Protein AF-A0A7S3W9J4-F1 (afdb_monomer_lite)

Foldseek 3Di:
DDDDDDDDDPPPQQPDACVPVPADDDDPVGQADLYLCCVVVVRHGPCSCVHQVDCVLLDDALVQQCDDDRRGQAHLHPCRVVVVRHRPCSCVHNVPPDPDD

Secondary structure (DSSP, 8-state):
--------------S--HHHH-SS---TTSSSB-SGGGGTTT-B-TTHHHHT--TTTTS--TTSTT---TTSSSB-STTGGGGT-B-TTHHHHTSSTT---

pLDDT: mean 79.15, std 14.92, range [40.0, 93.12]

Structure (mmCIF, N/CA/C/O backbone):
data_AF-A0A7S3W9J4-F1
#
_entry.id   AF-A0A7S3W9J4-F1
#
loop_
_atom_site.group_PDB
_atom_site.id
_atom_site.type_symbol
_atom_site.label_atom_id
_atom_site.label_alt_id
_atom_site.label_comp_id
_atom_site.label_asym_id
_atom_site.label_entity_id
_atom_site.label_seq_id
_atom_site.pdbx_PDB_ins_code
_atom_site.Cartn_x
_atom_site.Cartn_y
_atom_site.Cartn_z
_atom_site.occupancy
_atom_site.B_iso_or_equiv
_atom_site.auth_seq_id
_atom_site.auth_comp_id
_atom_site.auth_asym_id
_atom_site.auth_atom_id
_atom_site.pdbx_PDB_model_num
ATOM 1 N N . ALA A 1 1 ? 9.354 -21.410 -51.785 1.00 50.59 1 ALA A N 1
ATOM 2 C CA . ALA A 1 1 ? 8.274 -20.539 -51.280 1.00 50.59 1 ALA A CA 1
ATOM 3 C C . ALA A 1 1 ? 7.115 -21.462 -50.919 1.00 50.59 1 ALA A C 1
ATOM 5 O O . AL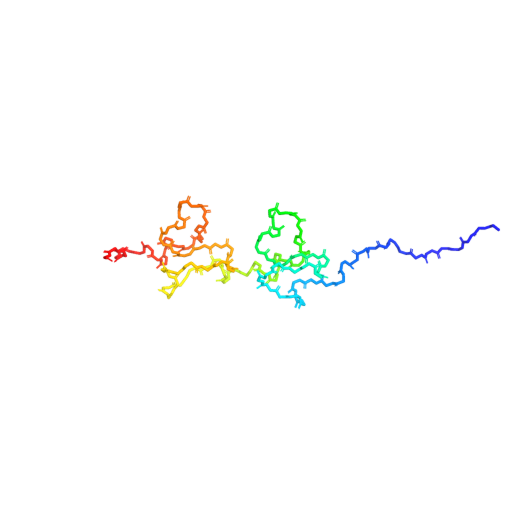A A 1 1 ? 6.740 -22.247 -51.773 1.00 50.59 1 ALA A O 1
ATOM 6 N N . THR A 1 2 ? 6.617 -21.562 -49.690 1.00 44.38 2 THR A N 1
ATOM 7 C CA . THR A 1 2 ? 6.641 -20.627 -48.558 1.00 44.38 2 THR A CA 1
ATOM 8 C C . THR A 1 2 ? 6.526 -21.454 -47.269 1.00 44.38 2 THR A C 1
ATOM 10 O O . THR A 1 2 ? 5.968 -22.548 -47.287 1.00 44.38 2 THR A O 1
ATOM 13 N N . LEU A 1 3 ? 7.168 -20.967 -46.209 1.00 49.03 3 LEU A N 1
ATOM 14 C CA . LEU A 1 3 ? 7.479 -21.665 -44.961 1.00 49.03 3 LEU A CA 1
ATOM 15 C C . LEU A 1 3 ? 6.252 -22.177 -44.193 1.00 49.03 3 LEU A C 1
ATOM 17 O O . LEU A 1 3 ? 5.166 -21.608 -44.245 1.00 49.03 3 LEU A O 1
ATOM 21 N N . TRP A 1 4 ? 6.499 -23.280 -43.495 1.00 53.44 4 TRP A N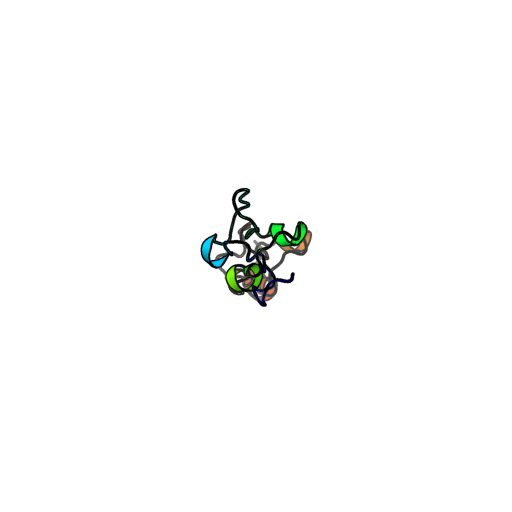 1
ATOM 22 C CA . TRP A 1 4 ? 5.573 -24.082 -42.718 1.00 53.44 4 TRP A CA 1
ATOM 23 C C . TRP A 1 4 ? 5.114 -23.374 -41.436 1.00 53.44 4 TRP A C 1
ATOM 25 O O . TRP A 1 4 ? 5.809 -22.537 -40.872 1.00 53.44 4 TRP A O 1
ATOM 35 N N . PHE A 1 5 ? 3.921 -23.771 -41.018 1.00 58.22 5 PHE A N 1
ATOM 36 C CA . PHE A 1 5 ? 3.174 -23.450 -39.810 1.00 58.22 5 PHE A CA 1
ATOM 37 C C . PHE A 1 5 ? 3.965 -23.242 -38.497 1.00 58.22 5 PHE A C 1
ATOM 39 O O . PHE A 1 5 ? 4.901 -23.978 -38.203 1.00 58.22 5 PHE A O 1
ATOM 46 N N . LEU A 1 6 ? 3.395 -22.355 -37.661 1.00 64.69 6 LEU A N 1
ATOM 47 C CA . LEU A 1 6 ? 3.446 -22.294 -36.188 1.00 64.69 6 LEU A CA 1
ATOM 48 C C . LEU A 1 6 ? 4.762 -21.854 -35.526 1.00 64.69 6 LEU A C 1
ATOM 50 O O . LEU A 1 6 ? 5.627 -22.676 -35.269 1.00 64.69 6 LEU A O 1
ATOM 54 N N . THR A 1 7 ? 4.783 -20.617 -35.021 1.00 54.88 7 THR A N 1
ATOM 55 C CA . THR A 1 7 ? 4.876 -20.410 -33.565 1.00 54.88 7 THR A CA 1
ATOM 56 C C . THR A 1 7 ? 4.041 -19.199 -33.176 1.00 54.88 7 THR A C 1
ATOM 58 O O . THR A 1 7 ? 4.253 -18.108 -33.698 1.00 54.88 7 THR A O 1
ATOM 61 N N . SER A 1 8 ? 3.073 -19.478 -32.308 1.00 56.97 8 SER A N 1
ATOM 62 C CA . SER A 1 8 ? 2.379 -18.625 -31.351 1.00 56.97 8 SER A CA 1
ATOM 63 C C . SER A 1 8 ? 2.646 -17.130 -31.396 1.00 56.97 8 SER A C 1
ATOM 65 O O . SER A 1 8 ? 3.784 -16.673 -31.344 1.00 56.97 8 SER A O 1
ATOM 67 N N . GLU A 1 9 ? 1.544 -16.393 -31.337 1.00 51.44 9 GLU A N 1
ATOM 68 C CA . GLU A 1 9 ? 1.464 -15.044 -30.792 1.00 51.44 9 GLU A CA 1
ATOM 69 C C . GL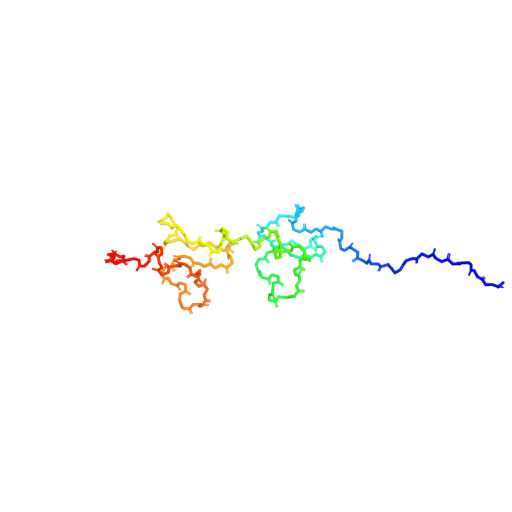U A 1 9 ? 2.502 -14.889 -29.684 1.00 51.44 9 GLU A C 1
ATOM 71 O O . GLU A 1 9 ? 2.433 -15.583 -28.665 1.00 51.44 9 GLU A O 1
ATOM 76 N N . VAL A 1 10 ? 3.509 -14.048 -29.926 1.00 52.47 10 VAL A N 1
ATOM 77 C CA . VAL A 1 10 ? 4.479 -13.666 -28.907 1.00 52.47 10 VAL A CA 1
ATOM 78 C C . VAL A 1 10 ? 3.677 -12.894 -27.870 1.00 52.47 10 VAL A C 1
ATOM 80 O O . VAL A 1 10 ? 3.553 -11.675 -27.937 1.00 52.47 10 VAL A O 1
ATOM 83 N N . ARG A 1 11 ? 3.043 -13.612 -26.942 1.00 59.97 11 ARG A N 1
ATOM 84 C CA . ARG A 1 11 ? 2.603 -13.019 -25.695 1.00 59.97 11 ARG A CA 1
ATOM 85 C C . ARG A 1 11 ? 3.893 -12.649 -25.003 1.00 59.97 11 ARG A C 1
ATOM 87 O O . ARG A 1 11 ? 4.626 -13.519 -24.540 1.00 59.97 11 ARG A O 1
ATOM 94 N N . PHE A 1 12 ? 4.189 -11.358 -25.050 1.00 50.09 12 PHE A N 1
ATOM 95 C CA . PHE A 1 12 ? 5.145 -10.711 -24.179 1.00 50.09 12 PHE A CA 1
ATOM 96 C C . PHE A 1 12 ? 4.616 -10.940 -22.760 1.00 50.09 12 PHE A C 1
ATOM 98 O O . PHE A 1 12 ? 3.830 -10.156 -22.241 1.00 50.09 12 PHE A O 1
ATOM 105 N N . VAL A 1 13 ? 4.904 -12.112 -22.195 1.00 55.47 13 VAL A N 1
ATOM 106 C CA . VAL A 1 13 ? 4.740 -12.345 -20.768 1.00 55.47 13 VAL A CA 1
ATOM 107 C C . VAL A 1 13 ? 5.828 -11.474 -20.178 1.00 55.47 13 VAL A C 1
ATOM 109 O O . VAL A 1 13 ? 7.001 -11.821 -20.318 1.00 55.47 13 VAL A O 1
ATOM 112 N N . ALA A 1 14 ? 5.449 -10.305 -19.653 1.00 57.38 14 ALA A N 1
ATOM 113 C CA . ALA A 1 14 ? 6.333 -9.522 -18.803 1.00 57.38 14 ALA A CA 1
ATOM 114 C C . ALA A 1 14 ? 6.988 -10.517 -17.840 1.00 57.38 14 ALA A C 1
ATOM 116 O O . ALA A 1 14 ? 6.291 -11.311 -17.200 1.00 57.38 14 ALA A O 1
ATOM 117 N N . SER A 1 15 ? 8.313 -10.617 -17.891 1.00 64.06 15 SER A N 1
ATOM 118 C CA . SER A 1 15 ? 9.052 -11.650 -17.174 1.00 64.06 15 SER A CA 1
ATOM 119 C C . SER A 1 15 ? 9.108 -11.271 -15.702 1.00 64.06 15 SER A C 1
ATOM 121 O O . SER A 1 15 ? 10.093 -10.719 -15.223 1.00 64.06 15 SER A O 1
ATOM 123 N N . GLY A 1 16 ? 8.008 -11.550 -15.013 1.00 76.19 16 GLY A N 1
ATOM 124 C CA . GLY A 1 16 ? 7.831 -11.362 -13.586 1.00 76.19 16 GLY A CA 1
ATOM 125 C C . GLY A 1 16 ? 6.512 -10.670 -13.256 1.00 76.19 16 GLY A C 1
ATOM 126 O O . GLY A 1 16 ? 5.864 -10.032 -14.086 1.00 76.19 16 GLY A O 1
ATOM 127 N N . GLY A 1 17 ? 6.084 -10.894 -12.023 1.00 88.69 17 GLY A N 1
ATOM 128 C CA . GLY A 1 17 ? 4.849 -10.378 -11.458 1.00 88.69 17 GLY A CA 1
ATOM 129 C C . GLY A 1 17 ? 5.045 -10.115 -9.976 1.00 88.69 17 GLY A C 1
ATOM 130 O O . GLY A 1 17 ? 6.081 -10.444 -9.396 1.00 88.69 17 GLY A O 1
ATOM 131 N N . CYS A 1 18 ? 4.042 -9.542 -9.337 1.00 91.38 18 CYS A N 1
ATOM 132 C CA . CYS A 1 18 ? 4.090 -9.206 -7.925 1.00 91.38 18 CYS A CA 1
ATOM 133 C C . CYS A 1 18 ? 4.287 -10.408 -7.006 1.00 91.38 18 CYS A C 1
ATOM 135 O O . CYS A 1 18 ? 4.806 -10.237 -5.904 1.00 91.38 18 CYS A O 1
ATOM 137 N N . ALA A 1 19 ? 3.941 -11.619 -7.451 1.00 89.06 19 ALA A N 1
ATOM 138 C CA . ALA A 1 19 ? 4.278 -12.843 -6.728 1.00 89.06 19 ALA A CA 1
ATOM 139 C C . ALA A 1 19 ? 5.798 -13.042 -6.559 1.00 89.06 19 ALA A C 1
ATOM 141 O O . ALA A 1 19 ? 6.228 -13.643 -5.577 1.00 89.06 19 ALA A O 1
ATOM 142 N N . GLU A 1 20 ? 6.602 -12.540 -7.499 1.00 90.00 20 GLU A N 1
ATOM 143 C CA . GLU A 1 20 ? 8.067 -12.599 -7.474 1.00 90.00 20 GLU A CA 1
ATOM 144 C C . GLU A 1 20 ? 8.681 -11.287 -6.968 1.00 90.00 20 GLU A C 1
ATOM 146 O O . GLU A 1 20 ? 9.572 -11.311 -6.122 1.00 90.00 20 GLU A O 1
ATOM 151 N N . TYR A 1 21 ? 8.178 -10.145 -7.442 1.00 88.94 21 TYR A N 1
ATOM 152 C CA . TYR A 1 21 ? 8.711 -8.819 -7.115 1.00 88.94 21 TYR A CA 1
ATOM 153 C C . TYR A 1 21 ? 8.371 -8.356 -5.690 1.00 88.94 21 TYR A C 1
ATOM 155 O O . TYR A 1 21 ? 9.098 -7.553 -5.106 1.00 88.94 21 TYR A O 1
ATOM 163 N N . GLY A 1 22 ? 7.271 -8.854 -5.118 1.00 85.69 22 GLY A N 1
ATOM 164 C CA . GLY A 1 22 ? 6.741 -8.394 -3.839 1.00 85.69 22 GLY A CA 1
ATOM 165 C C . GLY A 1 22 ? 5.995 -7.055 -3.924 1.00 85.69 22 GLY A C 1
ATOM 166 O O . GLY A 1 22 ? 6.058 -6.321 -4.909 1.00 85.69 22 GLY A O 1
ATOM 167 N N . CYS A 1 23 ? 5.254 -6.736 -2.862 1.00 87.69 23 CYS A N 1
ATOM 168 C CA . CYS A 1 23 ? 4.350 -5.586 -2.802 1.00 87.69 23 CYS A CA 1
ATOM 169 C C . CYS A 1 23 ? 4.944 -4.485 -1.924 1.00 87.69 23 CYS A C 1
ATOM 171 O O . CYS A 1 23 ? 4.930 -4.620 -0.700 1.00 87.69 23 CYS A O 1
ATOM 173 N N . SER A 1 24 ? 5.476 -3.405 -2.506 1.00 79.06 24 SER A N 1
ATOM 174 C CA . SER A 1 24 ? 5.799 -2.184 -1.741 1.00 79.06 24 SER A CA 1
ATOM 175 C C . SER A 1 24 ? 6.244 -1.017 -2.614 1.00 79.06 24 SER A C 1
ATOM 177 O O . SER A 1 24 ? 5.547 -0.006 -2.683 1.00 79.06 24 SER A O 1
ATOM 179 N N . TYR A 1 25 ? 7.421 -1.118 -3.237 1.00 80.44 25 TYR A N 1
ATOM 180 C CA . TYR A 1 25 ? 8.126 0.040 -3.788 1.00 80.44 25 TYR A CA 1
ATOM 181 C C . TYR A 1 25 ? 8.194 0.025 -5.314 1.00 80.44 25 TYR A C 1
ATOM 183 O O . TYR A 1 25 ? 7.996 -0.995 -5.970 1.00 80.44 25 TYR A O 1
ATOM 191 N N . TYR A 1 26 ? 8.402 1.214 -5.872 1.00 86.75 26 TYR A N 1
ATOM 192 C CA . TYR A 1 26 ? 8.662 1.391 -7.292 1.00 86.75 26 TYR A CA 1
ATOM 193 C C . TYR A 1 26 ? 10.063 0.892 -7.624 1.00 86.75 26 TYR A C 1
ATOM 195 O O . TYR A 1 26 ? 11.021 1.267 -6.946 1.00 86.75 26 TYR A O 1
ATOM 203 N N . ASP A 1 27 ? 10.169 0.088 -8.675 1.00 89.62 27 ASP A N 1
ATOM 204 C CA . ASP A 1 27 ? 11.438 -0.450 -9.144 1.00 89.62 27 ASP A CA 1
ATOM 205 C C . ASP A 1 27 ? 11.524 -0.314 -10.663 1.00 89.62 27 ASP A C 1
ATOM 207 O O . ASP A 1 27 ? 10.711 -0.871 -11.398 1.00 89.62 27 ASP A O 1
ATOM 211 N N . THR A 1 28 ? 12.502 0.455 -11.137 1.00 89.62 28 THR A N 1
ATOM 212 C CA . THR A 1 28 ? 12.705 0.706 -12.568 1.00 89.62 28 THR A CA 1
ATOM 213 C C . THR A 1 28 ? 13.208 -0.506 -13.337 1.00 89.62 28 THR A C 1
ATOM 215 O O . THR A 1 28 ? 13.152 -0.485 -14.563 1.00 89.62 28 THR A O 1
ATOM 218 N N . GLU A 1 29 ? 13.756 -1.510 -12.650 1.00 89.50 29 GLU A N 1
ATOM 219 C CA . GLU A 1 29 ? 14.247 -2.733 -13.288 1.00 89.50 29 GLU A CA 1
ATOM 220 C C . GLU A 1 29 ? 13.111 -3.717 -13.602 1.00 89.50 29 GLU A C 1
ATOM 222 O O . GLU A 1 29 ? 13.290 -4.600 -14.438 1.00 89.50 29 GLU A O 1
ATOM 227 N N . ASN A 1 30 ? 11.931 -3.534 -12.995 1.00 88.69 30 ASN A N 1
ATOM 228 C CA . ASN A 1 30 ? 10.764 -4.369 -13.253 1.00 88.69 30 ASN A CA 1
ATOM 229 C C . ASN A 1 30 ? 9.987 -3.896 -14.492 1.00 88.69 30 ASN A C 1
ATOM 231 O O . ASN A 1 30 ? 9.677 -2.711 -14.645 1.00 88.69 30 ASN A O 1
ATOM 235 N N . ASP A 1 31 ? 9.575 -4.855 -15.325 1.00 89.62 31 ASP A N 1
ATOM 236 C CA . ASP A 1 31 ? 8.760 -4.616 -16.528 1.00 89.62 31 ASP A CA 1
ATOM 237 C C . ASP A 1 31 ? 7.369 -4.035 -16.198 1.00 89.62 31 ASP A C 1
ATOM 239 O O . ASP A 1 31 ? 6.739 -3.365 -17.019 1.00 89.62 31 ASP A O 1
ATOM 243 N N . CYS A 1 32 ? 6.886 -4.291 -14.983 1.00 92.50 32 CYS A N 1
ATOM 244 C CA . CYS A 1 32 ? 5.637 -3.796 -14.421 1.00 92.50 32 CYS A CA 1
ATOM 245 C C . CYS A 1 32 ? 5.817 -3.505 -12.924 1.00 92.50 32 CYS A C 1
ATOM 247 O O . CYS A 1 32 ? 6.791 -3.906 -12.296 1.00 92.50 32 CYS A O 1
ATOM 249 N N . GLN A 1 33 ? 4.888 -2.764 -12.335 1.00 93.12 33 GLN A N 1
ATOM 250 C CA . GLN A 1 33 ? 4.997 -2.240 -10.981 1.00 93.12 33 GLN A CA 1
ATOM 251 C C . GLN A 1 33 ? 4.070 -2.962 -10.003 1.00 93.12 33 GLN A C 1
ATOM 253 O O . GLN A 1 33 ? 2.942 -3.319 -10.335 1.00 93.12 33 GLN A O 1
ATOM 258 N N . CYS A 1 34 ? 4.537 -3.101 -8.761 1.00 91.69 34 CYS A N 1
ATOM 259 C CA . CYS A 1 34 ? 3.801 -3.734 -7.659 1.00 91.69 34 CYS A CA 1
ATOM 260 C C . CYS A 1 34 ? 3.600 -2.806 -6.454 1.00 91.69 34 CYS A C 1
ATOM 262 O O . CYS A 1 34 ? 3.290 -3.247 -5.348 1.00 91.69 34 CYS A O 1
ATOM 264 N N . ASN A 1 35 ? 3.787 -1.503 -6.667 1.00 86.50 35 ASN A N 1
ATOM 265 C CA . ASN A 1 35 ? 3.503 -0.464 -5.683 1.00 86.50 35 ASN A CA 1
ATOM 266 C C . ASN A 1 35 ? 2.086 0.111 -5.876 1.00 86.50 35 ASN A C 1
ATOM 268 O O . ASN A 1 35 ? 1.567 0.076 -6.991 1.00 86.50 35 ASN A O 1
ATOM 272 N N . PRO A 1 36 ? 1.472 0.710 -4.841 1.00 84.25 36 PRO A N 1
ATOM 273 C CA . PRO A 1 36 ? 0.117 1.264 -4.925 1.00 84.25 36 PRO A CA 1
ATOM 274 C C . PRO A 1 36 ? -0.103 2.298 -6.037 1.00 84.25 36 PRO A C 1
ATOM 276 O O . PRO A 1 36 ? -1.193 2.356 -6.617 1.00 84.25 36 PRO A O 1
ATOM 279 N N . SER A 1 37 ? 0.927 3.087 -6.365 1.00 85.44 37 SER A N 1
ATOM 280 C CA . SER A 1 37 ? 0.867 4.115 -7.409 1.00 85.44 37 SER A CA 1
ATOM 281 C C . SER A 1 37 ? 0.807 3.532 -8.822 1.00 85.44 37 SER A C 1
ATOM 283 O O . SER A 1 37 ? 0.431 4.248 -9.747 1.00 85.44 37 SER A O 1
ATOM 285 N N . CYS A 1 38 ? 1.083 2.238 -9.020 1.00 90.69 38 CYS A N 1
ATOM 286 C CA . CYS A 1 38 ? 0.980 1.602 -10.335 1.00 90.69 38 CYS A CA 1
ATOM 287 C C . CYS A 1 38 ? -0.412 1.763 -10.968 1.00 90.69 38 CYS A C 1
ATOM 289 O O . CYS A 1 38 ? -0.529 1.810 -12.191 1.00 90.69 38 CYS A O 1
ATOM 291 N N . ARG A 1 39 ? -1.467 1.890 -10.144 1.00 86.00 39 ARG A N 1
ATOM 292 C CA . ARG A 1 39 ? -2.853 2.089 -10.597 1.00 86.00 39 ARG A CA 1
ATOM 293 C C . ARG A 1 39 ? -3.074 3.465 -11.217 1.00 86.00 39 ARG A C 1
ATOM 295 O O . ARG A 1 39 ? -3.851 3.587 -12.156 1.00 86.00 39 ARG A O 1
ATOM 302 N N . GLU A 1 40 ? -2.387 4.482 -10.708 1.00 86.12 40 GLU A N 1
ATOM 303 C CA . GLU A 1 40 ? -2.447 5.849 -11.232 1.00 86.12 40 GLU A CA 1
ATOM 304 C C . GLU A 1 40 ? -1.715 5.957 -12.576 1.00 86.12 40 GLU A C 1
ATOM 306 O O . GLU A 1 40 ? -2.187 6.618 -13.500 1.00 86.12 40 GLU A O 1
ATOM 311 N N . TYR A 1 41 ? -0.589 5.249 -12.703 1.00 90.94 41 TYR A N 1
ATOM 312 C CA . TYR A 1 41 ? 0.260 5.261 -13.898 1.00 90.94 41 TYR A CA 1
ATOM 313 C C . TYR A 1 41 ? -0.039 4.133 -14.895 1.00 90.94 41 TYR A C 1
ATOM 315 O O . TYR A 1 41 ? 0.652 4.027 -15.906 1.00 90.94 41 TYR A O 1
ATOM 323 N N . TYR A 1 42 ? -1.050 3.299 -14.630 1.00 89.81 42 TYR A N 1
ATOM 324 C CA . TYR A 1 42 ? -1.403 2.118 -15.431 1.00 89.81 42 TYR A CA 1
ATOM 325 C C . TYR A 1 42 ? -0.211 1.188 -15.708 1.00 89.81 42 TYR A C 1
ATOM 327 O O . TYR A 1 42 ? -0.094 0.612 -16.787 1.00 89.81 42 TYR A O 1
ATOM 335 N N . SER A 1 43 ? 0.680 1.056 -14.727 1.00 92.75 43 SER A N 1
ATOM 336 C CA . SER A 1 43 ? 1.909 0.268 -14.826 1.00 92.75 43 SER A CA 1
ATOM 337 C C . SER A 1 43 ? 1.874 -1.008 -13.988 1.00 92.75 43 SER A C 1
ATOM 339 O O . SER A 1 43 ? 2.905 -1.658 -13.859 1.00 92.75 43 SER A O 1
ATOM 341 N N . CYS A 1 44 ? 0.730 -1.368 -13.393 1.00 92.38 44 CYS A N 1
ATOM 342 C CA . CYS A 1 44 ? 0.628 -2.540 -12.521 1.00 92.38 44 CYS A CA 1
ATOM 343 C C . CYS A 1 44 ? 0.925 -3.847 -13.255 1.00 92.38 44 CYS A C 1
ATOM 345 O O . CYS A 1 44 ? 0.498 -4.021 -14.395 1.00 92.38 44 CYS A O 1
ATOM 347 N N . CYS A 1 45 ? 1.574 -4.789 -12.570 1.00 92.56 45 CYS A N 1
ATOM 348 C CA . CYS A 1 45 ? 1.624 -6.170 -13.042 1.00 92.56 45 CYS A CA 1
ATOM 349 C C . CYS A 1 45 ? 0.223 -6.794 -13.082 1.00 92.56 45 CYS A C 1
ATOM 351 O O . CYS A 1 45 ? -0.647 -6.438 -12.283 1.00 92.56 45 CYS A O 1
ATOM 353 N N . ASP A 1 46 ? 0.019 -7.760 -13.980 1.00 91.75 46 ASP A N 1
ATOM 354 C CA . ASP A 1 46 ? -1.274 -8.437 -14.164 1.00 91.75 46 ASP A CA 1
ATOM 355 C C . ASP A 1 46 ? -1.772 -9.121 -12.878 1.00 91.75 46 ASP A C 1
ATOM 357 O O . ASP A 1 46 ? -2.973 -9.185 -12.614 1.00 91.75 46 ASP A O 1
ATOM 361 N N . ASP A 1 47 ? -0.846 -9.613 -12.053 1.00 89.81 47 ASP A N 1
ATOM 362 C CA . ASP A 1 47 ? -1.120 -10.278 -10.781 1.00 89.81 47 ASP A CA 1
ATOM 363 C C . ASP A 1 47 ? -1.179 -9.314 -9.583 1.00 89.81 47 ASP A C 1
ATOM 365 O O . ASP A 1 47 ? -1.479 -9.750 -8.472 1.00 89.81 47 ASP A O 1
ATOM 369 N N . TYR A 1 48 ? -0.981 -8.005 -9.779 1.00 88.44 48 TYR A N 1
ATOM 370 C CA . TYR A 1 48 ? -0.978 -7.012 -8.698 1.00 88.44 48 TYR A CA 1
ATOM 371 C C . TYR A 1 48 ? -2.246 -7.068 -7.842 1.00 88.44 48 TYR A C 1
ATOM 373 O O . TYR A 1 48 ? -2.172 -7.110 -6.615 1.00 88.44 48 TYR A O 1
ATOM 381 N N . ALA A 1 49 ? -3.421 -7.121 -8.474 1.00 86.25 49 ALA A N 1
ATOM 382 C CA . ALA A 1 49 ? -4.688 -7.186 -7.748 1.00 86.25 49 ALA A CA 1
ATOM 383 C C . ALA A 1 49 ? -4.859 -8.502 -6.973 1.00 86.25 49 ALA A C 1
ATOM 385 O O . ALA A 1 49 ? -5.471 -8.515 -5.914 1.00 86.25 49 ALA A O 1
ATOM 386 N N . ALA A 1 50 ? -4.322 -9.608 -7.485 1.00 85.69 50 ALA A N 1
ATOM 387 C CA . ALA A 1 50 ? -4.438 -10.907 -6.831 1.00 85.69 50 ALA A CA 1
ATOM 388 C C . ALA A 1 50 ? -3.411 -11.095 -5.701 1.00 85.69 50 ALA A C 1
ATOM 390 O O . ALA A 1 50 ? -3.672 -11.844 -4.764 1.00 85.69 50 ALA A O 1
ATOM 391 N N . VAL A 1 51 ? -2.248 -10.444 -5.800 1.00 85.88 51 VAL A N 1
ATOM 392 C CA . VAL A 1 51 ? -1.110 -10.652 -4.891 1.00 85.88 51 VAL A CA 1
ATOM 393 C C . VAL A 1 51 ? -0.977 -9.528 -3.863 1.00 85.88 51 VAL A C 1
ATOM 395 O O . VAL A 1 51 ? -0.755 -9.793 -2.682 1.00 85.88 51 VAL A O 1
ATOM 398 N N . CYS A 1 52 ? -1.107 -8.277 -4.301 1.00 83.00 52 CYS A N 1
ATOM 399 C CA . CYS A 1 52 ? -0.826 -7.096 -3.484 1.00 83.00 52 CYS A CA 1
ATOM 400 C C . CYS A 1 52 ? -2.067 -6.395 -2.958 1.00 83.00 52 CYS A C 1
ATOM 402 O O . CYS A 1 52 ? -1.991 -5.711 -1.943 1.00 83.00 52 CYS A O 1
ATOM 404 N N . VAL A 1 53 ? -3.217 -6.572 -3.604 1.00 79.69 53 VAL A N 1
ATOM 405 C CA . VAL A 1 53 ? -4.494 -6.116 -3.048 1.00 79.69 53 VAL A CA 1
ATOM 406 C C . VAL A 1 53 ? -5.032 -7.235 -2.159 1.00 79.69 53 VAL A C 1
ATOM 408 O O . VAL A 1 53 ? -5.988 -7.934 -2.485 1.00 79.69 53 VAL A O 1
ATOM 411 N N . ASN A 1 54 ? -4.337 -7.467 -1.044 1.00 65.62 54 ASN A N 1
ATOM 412 C CA . ASN A 1 54 ? -4.808 -8.382 -0.017 1.00 65.62 54 ASN A CA 1
ATOM 413 C C . ASN A 1 54 ? -5.847 -7.669 0.844 1.00 65.62 54 ASN A C 1
ATOM 415 O O . ASN A 1 54 ? -5.576 -6.613 1.411 1.00 65.62 54 ASN A O 1
ATOM 419 N N . SER A 1 55 ? -7.011 -8.293 1.011 1.00 56.78 55 SER A N 1
ATOM 420 C CA . SER A 1 55 ? -8.111 -7.751 1.816 1.00 56.78 55 SER A CA 1
ATOM 421 C C . SER A 1 55 ? -7.730 -7.518 3.287 1.00 56.78 55 SER A C 1
ATOM 423 O O . SER A 1 55 ? -8.375 -6.729 3.966 1.00 56.78 55 SER A O 1
ATOM 425 N N . GLU A 1 56 ? -6.661 -8.156 3.779 1.00 57.59 56 GLU A N 1
ATOM 426 C CA . GLU A 1 56 ? -6.085 -7.891 5.108 1.00 57.59 56 GLU A CA 1
ATOM 427 C C . GLU A 1 56 ? -5.450 -6.492 5.210 1.00 57.59 56 GLU A C 1
ATOM 429 O O . GLU A 1 56 ? -5.516 -5.850 6.259 1.00 57.59 56 GLU A O 1
ATOM 434 N N . GLN A 1 57 ? -4.876 -5.977 4.117 1.00 62.84 57 GLN A N 1
ATOM 435 C CA . GLN A 1 57 ? -4.401 -4.590 4.038 1.00 62.84 57 GLN A CA 1
ATOM 436 C C . GLN A 1 57 ? -5.542 -3.594 3.803 1.00 62.84 57 GLN A C 1
ATOM 438 O O . GLN A 1 57 ? -5.354 -2.392 4.008 1.00 62.84 57 GLN A O 1
ATOM 443 N N . ASP A 1 58 ? -6.729 -4.097 3.467 1.00 74.94 58 ASP A N 1
ATOM 444 C CA . ASP A 1 58 ? -7.950 -3.309 3.340 1.00 74.94 58 ASP A CA 1
ATOM 445 C C . ASP A 1 58 ? -8.832 -3.327 4.601 1.00 74.94 58 ASP A C 1
ATOM 447 O O . ASP A 1 58 ? -9.937 -2.787 4.587 1.00 74.94 58 ASP A O 1
ATOM 451 N N . SER A 1 59 ? -8.349 -3.933 5.694 1.00 85.94 59 SER A N 1
ATOM 452 C CA . SER A 1 59 ? -9.075 -4.041 6.964 1.00 85.94 59 SER A CA 1
ATOM 453 C C . SER A 1 59 ? -8.303 -3.422 8.127 1.00 85.94 59 SER A C 1
ATOM 455 O O . SER A 1 59 ? -7.116 -3.693 8.339 1.00 85.94 59 SER A O 1
ATOM 457 N N . CYS A 1 60 ? -8.975 -2.577 8.896 1.00 89.44 60 CYS A N 1
ATOM 458 C CA . CYS A 1 60 ? -8.444 -2.002 10.118 1.00 89.44 60 CYS A CA 1
ATOM 459 C C . CYS A 1 60 ? -8.438 -3.006 11.270 1.00 89.44 60 CYS A C 1
ATOM 461 O O . CYS A 1 60 ? -9.264 -3.911 11.369 1.00 89.44 60 CYS A O 1
ATOM 463 N N . SER A 1 61 ? -7.512 -2.798 12.200 1.00 89.25 61 SER A N 1
ATOM 464 C CA . SER A 1 61 ? -7.488 -3.465 13.495 1.00 89.25 61 SER A CA 1
ATOM 465 C C . SER A 1 61 ? -7.389 -2.408 14.597 1.00 89.25 61 SER A C 1
ATOM 467 O O . SER A 1 61 ? -6.884 -1.313 14.349 1.00 89.25 61 SER A O 1
ATOM 469 N N . PRO A 1 62 ? -7.801 -2.710 15.839 1.00 86.69 62 PRO A N 1
ATOM 470 C CA . PRO A 1 62 ? -7.633 -1.777 16.955 1.00 86.69 62 PRO A CA 1
ATOM 471 C C . PRO A 1 62 ? -6.182 -1.313 17.176 1.00 86.69 62 PRO A C 1
ATOM 473 O O . PRO A 1 62 ? -5.957 -0.300 17.827 1.00 86.69 62 PRO A O 1
ATOM 476 N N . GLU A 1 63 ? -5.195 -2.042 16.648 1.00 85.81 63 GLU A N 1
ATOM 477 C CA . GLU A 1 63 ? -3.770 -1.737 16.799 1.00 85.81 63 GLU A CA 1
ATOM 478 C C . GLU A 1 63 ? -3.231 -0.760 15.736 1.00 85.81 63 GLU A C 1
ATOM 480 O O . GLU A 1 63 ? -2.132 -0.237 15.906 1.00 85.81 63 GLU A O 1
ATOM 485 N N . ASN A 1 64 ? -3.971 -0.497 14.647 1.00 87.31 64 ASN A N 1
ATOM 486 C CA . ASN A 1 64 ? -3.511 0.341 13.528 1.00 87.31 64 ASN A CA 1
ATOM 487 C C . ASN A 1 64 ? -4.355 1.608 13.278 1.00 87.31 64 ASN A C 1
ATOM 489 O O . ASN A 1 64 ? -4.150 2.293 12.276 1.00 87.31 64 ASN A O 1
ATOM 493 N N . CYS A 1 65 ? -5.251 1.954 14.205 1.00 90.12 65 CYS A N 1
ATOM 494 C CA . CYS A 1 65 ? -6.198 3.067 14.082 1.00 90.12 65 CYS A CA 1
ATOM 495 C C . CYS A 1 65 ? -5.592 4.479 14.122 1.00 90.12 65 CYS A C 1
ATOM 497 O O . CYS A 1 65 ? -6.291 5.454 13.859 1.00 90.12 65 CYS A O 1
ATOM 499 N N . ASP A 1 66 ? -4.305 4.607 14.439 1.00 85.19 66 ASP A N 1
ATOM 500 C CA . ASP A 1 66 ? -3.628 5.902 14.592 1.00 85.19 66 ASP A CA 1
ATOM 501 C C . ASP A 1 66 ? -2.364 6.017 13.728 1.00 85.19 66 ASP A C 1
ATOM 503 O O . ASP A 1 66 ? -1.619 6.992 13.830 1.00 85.19 66 ASP A O 1
ATOM 507 N N . SER A 1 67 ? -2.108 5.029 12.863 1.00 84.62 67 SER A N 1
ATOM 508 C CA . SER A 1 67 ? -0.897 4.980 12.045 1.00 84.62 67 SER A CA 1
ATOM 509 C C . SER A 1 67 ? -1.220 5.099 10.563 1.00 84.62 67 SER A C 1
ATOM 511 O O . SER A 1 67 ? -2.065 4.384 10.028 1.00 84.62 67 SER A O 1
ATOM 513 N N . TYR A 1 68 ? -0.495 5.988 9.887 1.00 86.75 68 TYR A N 1
ATOM 514 C CA . TYR A 1 68 ? -0.448 6.012 8.432 1.00 86.75 68 TYR A CA 1
ATOM 515 C C . TYR A 1 68 ? 0.493 4.913 7.940 1.00 86.75 68 TYR A C 1
ATOM 517 O O . TYR A 1 68 ? 1.605 4.770 8.453 1.00 86.75 68 TYR A O 1
ATOM 525 N N . ASP A 1 69 ? 0.066 4.171 6.925 1.00 83.00 69 ASP A N 1
ATOM 526 C CA . ASP A 1 69 ? 0.882 3.145 6.287 1.00 83.00 69 ASP A CA 1
ATOM 527 C C . ASP A 1 69 ? 0.781 3.280 4.767 1.00 83.00 69 ASP A C 1
ATOM 529 O O . ASP A 1 69 ? -0.219 2.917 4.148 1.00 83.00 69 ASP A O 1
ATOM 533 N N . ALA A 1 70 ? 1.845 3.810 4.161 1.00 80.50 70 ALA A N 1
ATOM 534 C CA . ALA A 1 70 ? 1.926 4.041 2.720 1.00 80.50 70 ALA A CA 1
ATOM 535 C C . ALA A 1 70 ? 1.871 2.754 1.884 1.00 80.50 70 ALA A C 1
ATOM 537 O O . ALA A 1 70 ? 1.675 2.829 0.673 1.00 80.50 70 ALA A O 1
ATOM 538 N N . THR A 1 71 ? 2.085 1.588 2.498 1.00 73.19 71 THR A N 1
ATOM 539 C CA . THR A 1 71 ? 2.028 0.300 1.799 1.00 73.19 71 THR A CA 1
ATOM 540 C C . THR A 1 71 ? 0.597 -0.202 1.634 1.00 73.19 71 THR A C 1
ATOM 542 O O . THR A 1 71 ? 0.349 -1.067 0.796 1.00 73.19 71 THR A O 1
ATOM 545 N N . ARG A 1 72 ? -0.355 0.355 2.395 1.00 77.81 72 ARG A N 1
ATOM 546 C CA . ARG A 1 72 ? -1.753 -0.067 2.372 1.00 77.81 72 ARG A CA 1
ATOM 547 C C . ARG A 1 72 ? -2.531 0.621 1.261 1.00 77.81 72 ARG A C 1
ATOM 549 O O . ARG A 1 72 ? -2.321 1.789 0.940 1.00 77.81 72 ARG A O 1
ATOM 556 N N . SER A 1 73 ? -3.490 -0.117 0.713 1.00 78.62 73 SER A N 1
ATOM 557 C CA . SER A 1 73 ? -4.414 0.379 -0.311 1.00 78.62 73 SER A CA 1
ATOM 558 C C . SER A 1 73 ? -5.482 1.328 0.244 1.00 78.62 73 SER A C 1
ATOM 560 O O . SER A 1 73 ? -6.067 2.091 -0.524 1.00 78.62 73 SER A O 1
ATOM 562 N N . CYS A 1 74 ? -5.692 1.314 1.560 1.00 88.00 74 CYS A N 1
ATOM 563 C CA . CYS A 1 74 ? -6.510 2.251 2.317 1.00 88.00 74 CYS A CA 1
ATOM 564 C C . CYS A 1 74 ? -5.903 2.479 3.710 1.00 88.00 74 CYS A C 1
ATOM 566 O O . CYS A 1 74 ? -5.006 1.764 4.154 1.00 88.00 74 CYS A O 1
ATOM 568 N N . GLN A 1 75 ? -6.394 3.491 4.408 1.00 91.25 75 GLN A N 1
ATOM 569 C CA . GLN A 1 75 ? -5.859 3.992 5.659 1.00 91.25 75 GLN A CA 1
ATOM 570 C C . GLN A 1 75 ? -6.839 3.777 6.813 1.00 91.25 75 GLN A C 1
ATOM 572 O O . GLN A 1 75 ? -8.057 3.842 6.640 1.00 91.25 75 GLN A O 1
ATOM 577 N N . CYS A 1 76 ? -6.276 3.571 8.003 1.00 91.69 76 CYS A N 1
ATOM 578 C CA . CYS A 1 76 ? -7.020 3.352 9.244 1.00 91.69 76 CYS A CA 1
ATOM 579 C C . CYS A 1 76 ? -6.870 4.491 10.254 1.00 91.69 76 CYS A C 1
ATOM 581 O O . CYS A 1 76 ? -7.466 4.421 11.320 1.00 91.69 76 CYS A O 1
ATOM 583 N N . TYR A 1 77 ? -6.101 5.536 9.932 1.00 89.00 77 TYR A N 1
ATOM 584 C CA . TYR A 1 77 ? -5.931 6.693 10.809 1.00 89.00 77 TYR A CA 1
ATOM 585 C C . TYR A 1 77 ? -7.067 7.711 10.644 1.00 89.00 77 TYR A C 1
ATOM 587 O O . TYR A 1 77 ? -7.596 7.893 9.548 1.00 89.00 77 TYR A O 1
ATOM 595 N N . ALA A 1 78 ? -7.387 8.453 11.708 1.00 87.69 78 ALA A N 1
ATOM 596 C CA . ALA A 1 78 ? -8.526 9.381 11.753 1.00 87.69 78 ALA A CA 1
ATOM 597 C C . ALA A 1 78 ? -8.571 10.469 10.655 1.00 87.69 78 ALA A C 1
ATOM 599 O O . ALA A 1 78 ? -9.620 11.060 10.415 1.00 87.69 78 ALA A O 1
ATOM 600 N N . GLY A 1 79 ? -7.454 10.760 9.981 1.00 87.19 79 GLY A N 1
ATOM 601 C CA . GLY A 1 79 ? -7.396 11.743 8.894 1.00 87.19 79 GLY A CA 1
ATOM 602 C C . GLY A 1 79 ? -7.604 11.170 7.488 1.00 87.19 79 GLY A C 1
ATOM 603 O O . GLY A 1 79 ? -7.497 11.932 6.527 1.00 87.19 79 GLY A O 1
ATOM 604 N N . CYS A 1 80 ? -7.898 9.873 7.346 1.00 90.44 80 CYS A N 1
ATOM 605 C CA . CYS A 1 80 ? -8.115 9.230 6.047 1.00 90.44 80 CYS A CA 1
ATOM 606 C C . CYS A 1 80 ? -9.307 9.823 5.264 1.00 90.44 80 CYS A C 1
ATOM 608 O O . CYS A 1 80 ? -9.303 9.823 4.029 1.00 90.44 80 CYS A O 1
ATOM 610 N N . ASP A 1 81 ? -10.300 10.393 5.964 1.00 87.25 81 ASP A N 1
ATOM 611 C CA . ASP A 1 81 ? -11.502 10.990 5.362 1.00 87.25 81 ASP A CA 1
ATOM 612 C C . ASP A 1 81 ? -11.158 12.210 4.490 1.00 87.25 81 ASP A C 1
ATOM 614 O O . ASP A 1 81 ? -11.809 12.469 3.480 1.00 87.25 81 ASP A O 1
ATOM 618 N N . LEU A 1 82 ? -10.090 12.945 4.833 1.00 86.88 82 LEU A N 1
ATOM 619 C CA . LEU A 1 82 ? -9.651 14.130 4.083 1.00 86.88 82 LEU A CA 1
ATOM 620 C C . LEU A 1 82 ? -9.182 13.788 2.665 1.00 86.88 82 LEU A C 1
ATOM 622 O O . LEU A 1 82 ? -9.216 14.639 1.777 1.00 86.88 82 LEU A O 1
ATOM 626 N N . ARG A 1 83 ? -8.722 12.551 2.465 1.00 83.31 83 ARG A N 1
ATOM 627 C CA . ARG A 1 83 ? -8.146 12.059 1.211 1.00 83.31 83 ARG A CA 1
ATOM 628 C C . ARG A 1 83 ? -9.008 10.983 0.547 1.00 83.31 83 ARG A C 1
ATOM 630 O O . ARG A 1 83 ? -8.613 10.474 -0.495 1.00 83.31 83 ARG A O 1
ATOM 637 N N . ASN A 1 84 ? -10.187 10.677 1.108 1.00 85.62 84 ASN A N 1
ATOM 638 C CA . ASN A 1 84 ? -11.056 9.570 0.681 1.00 85.62 84 ASN A CA 1
ATOM 639 C C . ASN A 1 84 ? -10.299 8.240 0.540 1.00 85.62 84 ASN A C 1
ATOM 641 O O . ASN A 1 84 ? -10.555 7.456 -0.370 1.00 85.62 84 ASN A O 1
ATOM 645 N N . GLU A 1 85 ? -9.355 7.998 1.445 1.00 88.94 85 GLU A N 1
ATOM 646 C CA . GLU A 1 85 ? -8.514 6.801 1.434 1.00 88.94 85 GLU A CA 1
ATOM 647 C C . GLU A 1 85 ? -8.822 5.878 2.617 1.00 88.94 85 GLU A C 1
ATOM 649 O O . GLU A 1 85 ? -8.049 4.970 2.876 1.00 88.94 85 GLU A O 1
ATOM 654 N N . CYS A 1 86 ? -9.923 6.086 3.350 1.00 91.69 86 CYS A N 1
ATOM 655 C CA . CYS A 1 86 ? -10.290 5.237 4.488 1.00 91.69 86 CYS A CA 1
ATOM 656 C C . CYS A 1 86 ? -10.606 3.799 4.079 1.00 91.69 86 CYS A C 1
ATOM 658 O O . CYS A 1 86 ? -11.281 3.561 3.075 1.00 91.69 86 CYS A O 1
ATOM 660 N N . CYS A 1 87 ? -10.196 2.847 4.916 1.00 90.56 87 CYS A N 1
ATOM 661 C CA . CYS A 1 87 ? -10.619 1.463 4.764 1.00 90.56 87 CYS A CA 1
ATOM 662 C C . CYS A 1 87 ? -12.128 1.300 5.003 1.00 90.56 87 CYS A C 1
ATOM 664 O O . CYS A 1 87 ? -12.702 2.034 5.817 1.00 90.56 87 CYS A O 1
ATOM 666 N N . PRO A 1 88 ? -12.794 0.340 4.328 1.00 89.31 88 PRO A N 1
ATOM 667 C CA . PRO A 1 88 ? -14.241 0.142 4.442 1.00 89.31 88 PRO A CA 1
ATOM 668 C C . PRO A 1 88 ? -14.736 -0.105 5.874 1.00 89.31 88 PRO A C 1
ATOM 670 O O . PRO A 1 88 ? -15.870 0.240 6.202 1.00 89.31 88 PRO A O 1
ATOM 673 N N . ASP A 1 89 ? -13.893 -0.685 6.727 1.00 89.69 89 ASP A N 1
ATOM 674 C CA . ASP A 1 89 ? -14.186 -1.039 8.116 1.00 89.69 89 ASP A CA 1
ATOM 675 C C . ASP A 1 89 ? -13.630 -0.039 9.148 1.00 89.69 89 ASP A C 1
ATOM 677 O O . ASP A 1 89 ? -13.852 -0.227 10.348 1.00 89.69 89 ASP A O 1
ATOM 681 N N . PHE A 1 90 ? -12.989 1.056 8.712 1.00 90.69 90 PHE A N 1
ATOM 682 C CA . PHE A 1 90 ? -12.413 2.082 9.593 1.00 90.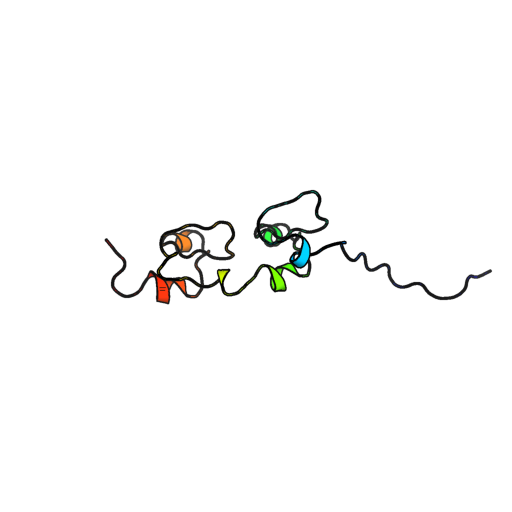69 90 PHE A CA 1
ATOM 683 C C . PHE A 1 90 ? -13.417 2.558 10.650 1.00 90.69 90 PHE A C 1
ATOM 685 O O . PHE A 1 90 ? -13.125 2.547 11.846 1.00 90.69 90 PHE A O 1
ATOM 692 N N . LYS A 1 91 ? -14.640 2.907 10.231 1.00 90.25 91 LYS A N 1
ATOM 693 C CA . LYS A 1 91 ? -15.670 3.415 11.152 1.00 90.25 91 LYS A CA 1
ATOM 694 C C . LYS A 1 91 ? -16.093 2.383 12.192 1.00 9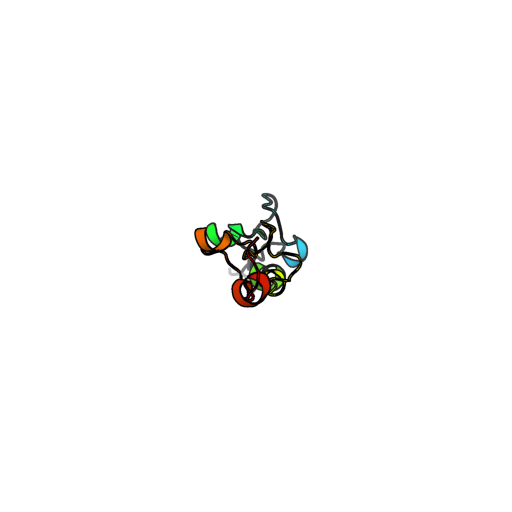0.25 91 LYS A C 1
ATOM 696 O O . LYS A 1 91 ? -16.300 2.728 13.349 1.00 90.25 91 LYS A O 1
ATOM 701 N N . SER A 1 92 ? -16.218 1.121 11.791 1.00 90.12 92 SER A N 1
ATOM 702 C CA . SER A 1 92 ? -16.620 0.037 12.691 1.00 90.12 92 SER A CA 1
ATOM 703 C C . SER A 1 92 ? -15.514 -0.405 13.648 1.00 90.12 92 SER A C 1
ATOM 705 O O . SER A 1 92 ? -15.830 -0.872 14.738 1.00 90.12 92 SER A O 1
ATOM 707 N N . VAL A 1 93 ? -14.243 -0.272 13.256 1.00 90.44 93 VAL A N 1
ATOM 708 C CA . VAL A 1 93 ? -13.096 -0.756 14.041 1.00 90.44 93 VAL A CA 1
ATOM 709 C C . VAL A 1 93 ? -12.485 0.353 14.896 1.00 90.44 93 VAL A C 1
ATOM 711 O O . VAL A 1 93 ? -12.293 0.170 16.094 1.00 90.44 93 VAL A O 1
ATOM 714 N N . CYS A 1 94 ? -12.202 1.505 14.291 1.00 88.88 94 CYS A N 1
ATOM 715 C CA . CYS A 1 94 ? -11.455 2.603 14.908 1.00 88.88 94 CYS A CA 1
ATOM 716 C C . CYS A 1 94 ? -12.353 3.710 15.462 1.00 88.88 94 CYS A C 1
ATOM 718 O O . CYS A 1 94 ? -11.963 4.432 16.375 1.00 88.88 94 CYS A O 1
ATOM 720 N N . GLN A 1 95 ? -13.568 3.837 14.928 1.00 83.75 95 GLN A N 1
ATOM 721 C CA . GLN A 1 95 ? -14.522 4.891 15.280 1.00 83.75 95 GLN A CA 1
ATOM 722 C C . GLN A 1 95 ? -15.720 4.362 16.091 1.00 83.75 95 GLN A C 1
ATOM 724 O O . GLN A 1 95 ? -16.783 4.984 16.115 1.00 83.75 95 GLN A O 1
ATOM 729 N N . GLY A 1 96 ? -15.546 3.221 16.775 1.00 64.50 96 GLY A N 1
ATOM 730 C CA . GLY A 1 96 ? -16.482 2.760 17.805 1.00 64.50 96 GLY A CA 1
ATOM 731 C C . GLY A 1 96 ? -16.710 3.837 18.876 1.00 64.50 96 GLY A C 1
ATOM 732 O O . GLY A 1 96 ? -15.884 4.736 19.026 1.00 64.50 96 GLY A O 1
ATOM 733 N N . GLU A 1 97 ? -17.828 3.748 19.609 1.00 49.50 97 GLU A N 1
ATOM 734 C CA . GLU A 1 97 ? -18.461 4.783 20.467 1.00 49.50 97 GLU A CA 1
ATOM 735 C C . GLU A 1 97 ? -17.599 5.457 21.579 1.00 49.50 97 GLU A C 1
ATOM 737 O O . GLU A 1 97 ? -18.150 6.089 22.478 1.00 49.50 97 GLU A O 1
ATOM 742 N N . GLY A 1 98 ? -16.265 5.389 21.557 1.00 55.31 98 GLY A N 1
ATOM 743 C CA . GLY A 1 98 ? -15.379 5.981 22.567 1.00 55.31 98 GLY A CA 1
ATOM 744 C C . GLY A 1 98 ? -14.039 6.553 22.082 1.00 55.31 98 GLY A C 1
ATOM 745 O O . GLY A 1 98 ? -13.181 6.809 22.919 1.00 55.31 98 GLY A O 1
ATOM 746 N N . GLY A 1 99 ? -13.816 6.757 20.781 1.00 47.53 99 GLY A N 1
ATOM 747 C CA . GLY A 1 99 ? -12.516 7.197 20.247 1.00 47.53 99 GLY A CA 1
ATOM 748 C C . GLY A 1 99 ? -12.351 8.710 20.056 1.00 47.53 99 GLY A C 1
ATOM 749 O O . GLY A 1 99 ? -12.231 9.162 18.921 1.00 47.53 99 GLY A O 1
ATOM 750 N N . ALA A 1 100 ? -12.350 9.496 21.137 1.00 43.34 100 ALA A N 1
ATOM 751 C CA . ALA A 1 100 ? -11.816 10.863 21.146 1.00 43.34 100 ALA A CA 1
ATOM 752 C C . ALA A 1 100 ? -11.304 11.222 22.551 1.00 43.34 100 ALA A C 1
ATOM 754 O O . ALA A 1 100 ? -12.102 11.432 23.467 1.00 43.34 100 ALA A O 1
ATOM 755 N N . ALA A 1 101 ? -9.983 11.308 22.710 1.00 40.00 101 ALA A N 1
ATOM 756 C CA . ALA A 1 101 ? -9.326 12.047 23.785 1.00 40.00 101 ALA A CA 1
ATOM 757 C C . ALA A 1 101 ? -8.027 12.657 23.254 1.00 40.00 101 ALA A C 1
ATOM 759 O O . ALA A 1 101 ? -7.233 11.895 22.662 1.00 40.00 101 ALA A O 1
#

Organism: NCBI:txid141414

InterPro domains:
  IPR001212 Somatomedin B domain [PF01033] (18-54)
  IPR001212 S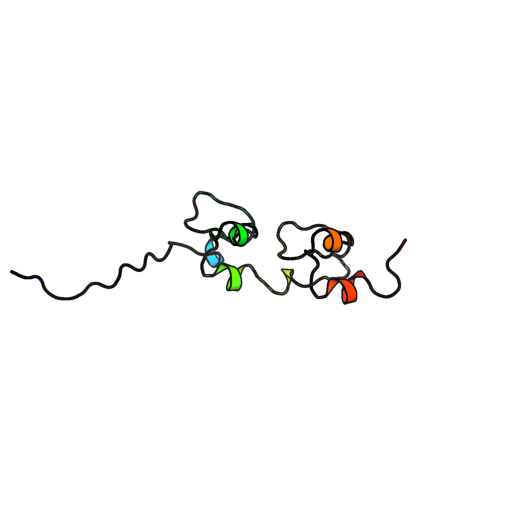omatomedin B domain [PF01033] (59-97)
  IPR001212 Somatomedin B domain [PS00524] (32-52)
  IPR001212 Somatomedin B domain [PS00524] (74-94)
  IPR001212 Somatomedin B domain [PS50958] (9-54)
  IPR001212 Somatomedin B domain [PS50958] (56-99)
  IPR001212 Somatomedin B domain [SM00201] (14-56)
  IPR001212 Somatomedin B domain [SM00201] (57-98)
  IPR036024 Somatomedin B-like domain superfamily [SSF90188] (16-55)
  IPR036024 Somatomedin B-like domain superfamily [SSF90188] (57-97)

Sequence (101 aa):
ATLWFLTSEVRFVASGGCAEYGCSYYDTENDCQCNPSCREYYSCCDDYAAVCVNSEQDSCSPENCDSYDATRSCQCYAGCDLRNECCPDFKSVCQGEGGAA

Radius of gyration: 19.88 Å; chains: 1; bounding box: 33×38×75 Å